Protein AF-A0A2V6Z575-F1 (afdb_monomer_lite)

Radius of gyration: 23.05 Å; chains: 1; bounding box: 59×43×57 Å

Foldseek 3Di:
DVVVVVVVVVVVVVVVVVVVCVVVVDDDCLVVVCVVPVPDPSNLQVVLCVQQVHDRVAQQLHPVLVVLQCVLVVQLVVVPCVVPVPVSVVSSVVSNCVSCLVSQCPGRSCVVVNDDPVVVVVVVVVVVVVVVVVVVVVVVVVVVVVVVVPPPPVVVVD

Structure (mmCIF, N/CA/C/O backbone):
data_AF-A0A2V6Z575-F1
#
_entry.id   AF-A0A2V6Z575-F1
#
loop_
_atom_site.group_PDB
_atom_site.id
_atom_site.type_symbol
_atom_site.label_atom_id
_atom_site.label_alt_id
_atom_site.label_comp_id
_atom_site.label_asym_id
_atom_site.label_entity_id
_atom_site.label_seq_id
_atom_site.pdbx_PDB_ins_code
_atom_site.Cartn_x
_atom_site.Cartn_y
_atom_site.Cartn_z
_atom_site.occupancy
_atom_site.B_iso_or_equiv
_atom_site.auth_seq_id
_atom_site.auth_comp_id
_atom_site.auth_asym_id
_atom_site.auth_atom_id
_atom_site.pdbx_PDB_model_num
ATOM 1 N N . MET A 1 1 ? -4.141 -19.383 -12.217 1.00 59.03 1 MET A N 1
ATOM 2 C CA . MET A 1 1 ? -4.217 -20.613 -11.397 1.00 59.03 1 MET A CA 1
ATOM 3 C C . MET A 1 1 ? -3.615 -20.409 -10.010 1.00 59.03 1 MET A C 1
ATOM 5 O O . MET A 1 1 ? -4.386 -20.387 -9.064 1.00 59.03 1 MET A O 1
ATOM 9 N N . VAL A 1 2 ? -2.310 -20.141 -9.863 1.00 75.19 2 VAL A N 1
ATOM 10 C CA . VAL A 1 2 ? -1.672 -19.942 -8.536 1.00 75.19 2 VAL A CA 1
ATOM 11 C C . VAL A 1 2 ? -2.324 -18.827 -7.704 1.00 75.19 2 VAL A C 1
ATOM 13 O O . VAL A 1 2 ? -2.642 -19.046 -6.543 1.00 75.19 2 VAL A O 1
ATOM 16 N N . LEU A 1 3 ? -2.612 -17.664 -8.303 1.00 70.38 3 LEU A N 1
ATOM 17 C CA . LEU A 1 3 ? -3.278 -16.553 -7.604 1.00 70.38 3 LEU A CA 1
ATOM 18 C C . LEU A 1 3 ? -4.638 -16.958 -7.008 1.00 70.38 3 LEU A C 1
ATOM 20 O O . LEU A 1 3 ? -4.938 -16.628 -5.868 1.00 70.38 3 LEU A O 1
ATOM 24 N N . ILE A 1 4 ? -5.437 -17.711 -7.768 1.00 77.25 4 ILE A N 1
ATOM 25 C CA . ILE A 1 4 ? -6.758 -18.181 -7.332 1.00 77.25 4 ILE A CA 1
ATOM 26 C C . ILE A 1 4 ? -6.607 -19.143 -6.150 1.00 77.25 4 ILE A C 1
ATOM 28 O O . ILE A 1 4 ? -7.343 -19.026 -5.177 1.00 77.25 4 ILE A O 1
ATOM 32 N N . LEU A 1 5 ? -5.623 -20.046 -6.204 1.00 79.00 5 LEU A N 1
ATOM 33 C CA . LEU A 1 5 ? -5.333 -20.983 -5.118 1.00 79.00 5 LEU A CA 1
ATOM 34 C C . LEU A 1 5 ? -4.895 -20.271 -3.835 1.00 79.00 5 LEU A C 1
ATOM 36 O O . LEU A 1 5 ? -5.385 -20.612 -2.764 1.00 79.00 5 LEU A O 1
ATOM 40 N N . VAL A 1 6 ? -4.027 -19.261 -3.932 1.00 76.25 6 VAL A N 1
ATOM 41 C CA . VAL A 1 6 ? -3.585 -18.472 -2.767 1.00 76.25 6 VAL A CA 1
ATOM 42 C C . VAL A 1 6 ? -4.763 -17.731 -2.130 1.00 76.25 6 VAL A C 1
ATOM 44 O O . VAL A 1 6 ? -4.922 -17.757 -0.910 1.00 76.25 6 VAL A O 1
ATOM 47 N N . ILE A 1 7 ? -5.629 -17.120 -2.946 1.00 75.94 7 ILE A N 1
ATOM 48 C CA . ILE A 1 7 ? -6.842 -16.444 -2.463 1.00 75.94 7 ILE A CA 1
ATOM 49 C C . ILE A 1 7 ? -7.779 -17.449 -1.785 1.00 75.94 7 ILE A C 1
ATOM 51 O O . ILE A 1 7 ? -8.241 -17.201 -0.672 1.00 75.94 7 ILE A O 1
ATOM 55 N N . ALA A 1 8 ? -8.030 -18.592 -2.427 1.00 79.62 8 ALA A N 1
ATOM 56 C CA . ALA A 1 8 ? -8.891 -19.637 -1.889 1.00 79.62 8 ALA A CA 1
ATOM 57 C C . ALA A 1 8 ? -8.357 -20.174 -0.554 1.00 79.62 8 ALA A C 1
ATOM 59 O O . ALA A 1 8 ? -9.111 -20.250 0.413 1.00 79.62 8 ALA A O 1
ATOM 60 N N . ALA A 1 9 ? -7.055 -20.456 -0.460 1.00 81.56 9 ALA A N 1
ATOM 61 C CA . ALA A 1 9 ? -6.415 -20.896 0.776 1.00 81.56 9 ALA A CA 1
ATOM 62 C C . ALA A 1 9 ? -6.573 -19.858 1.901 1.00 81.56 9 ALA A C 1
ATOM 64 O O . ALA A 1 9 ? -6.963 -20.209 3.015 1.00 81.56 9 ALA A O 1
ATOM 65 N N . GLY A 1 10 ? -6.362 -18.572 1.598 1.00 78.81 10 GLY A N 1
ATOM 66 C CA . GLY A 1 10 ? -6.577 -17.485 2.556 1.00 78.81 10 GLY A CA 1
ATOM 67 C C . GLY A 1 10 ? -8.034 -17.376 3.025 1.00 78.81 10 GLY A C 1
ATOM 68 O O . GLY A 1 10 ? -8.297 -17.224 4.220 1.00 78.81 10 GLY A O 1
ATOM 69 N N . MET A 1 11 ? -8.999 -17.508 2.109 1.00 82.62 11 MET A N 1
ATOM 70 C CA . MET A 1 11 ? -10.430 -17.484 2.438 1.00 82.62 11 MET A C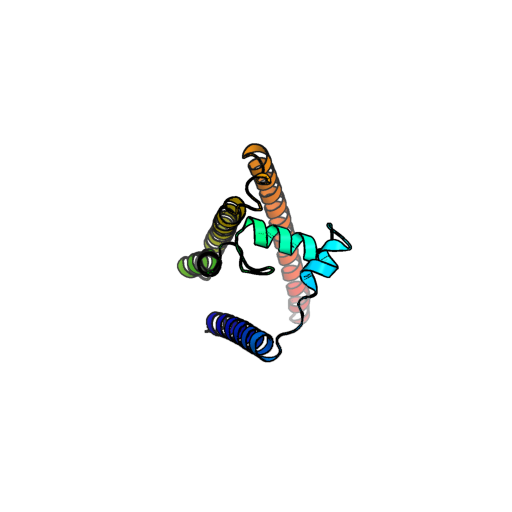A 1
ATOM 71 C C . MET A 1 11 ? -10.855 -18.679 3.295 1.00 82.62 11 MET A C 1
ATOM 73 O O . MET A 1 11 ? -11.642 -18.509 4.230 1.00 82.62 11 MET A O 1
ATOM 77 N N . VAL A 1 12 ? -10.325 -19.869 3.004 1.00 84.94 12 VAL A N 1
ATOM 78 C CA . VAL A 1 12 ? -10.576 -21.088 3.783 1.00 84.94 12 VAL A CA 1
ATOM 79 C C . VAL A 1 12 ? -10.011 -20.934 5.192 1.00 84.94 12 VAL A C 1
ATOM 81 O O . VAL A 1 12 ? -10.758 -21.110 6.152 1.00 84.94 12 VAL A O 1
ATOM 84 N N . GLY A 1 13 ? -8.756 -20.496 5.338 1.00 81.19 13 GLY A N 1
ATOM 85 C CA . GLY A 1 13 ? -8.151 -20.254 6.653 1.00 81.19 13 GLY A CA 1
ATOM 86 C C . GLY A 1 13 ? -8.956 -19.261 7.500 1.00 81.19 13 GLY A C 1
ATOM 87 O O . GLY A 1 13 ? -9.285 -19.542 8.651 1.00 81.19 13 GLY A O 1
ATOM 88 N N . ALA A 1 14 ? -9.381 -18.140 6.907 1.00 80.88 14 ALA A N 1
ATOM 89 C CA . ALA A 1 14 ? -10.215 -17.144 7.588 1.00 80.88 14 ALA A CA 1
ATOM 90 C C . ALA A 1 14 ? -11.628 -17.651 7.945 1.00 80.88 14 ALA A C 1
ATOM 92 O O . ALA A 1 14 ? -12.287 -17.101 8.833 1.00 80.88 14 ALA A O 1
ATOM 93 N N . SER A 1 15 ? -12.134 -18.654 7.229 1.00 82.81 15 SER A N 1
ATOM 94 C CA . SER A 1 15 ? -13.433 -19.276 7.510 1.00 82.81 15 SER A CA 1
ATOM 95 C C . SER A 1 15 ? -13.314 -20.303 8.631 1.00 82.81 15 SER A C 1
ATOM 97 O O . SER A 1 15 ? -14.115 -20.266 9.560 1.00 82.81 15 SER A O 1
ATOM 99 N N . ILE A 1 16 ? -12.265 -21.132 8.607 1.00 84.25 16 ILE A N 1
ATOM 100 C CA . ILE A 1 16 ? -11.941 -22.076 9.685 1.00 84.25 16 ILE A CA 1
ATOM 101 C C . ILE A 1 16 ? -11.747 -21.326 11.001 1.00 84.25 16 ILE A C 1
ATOM 103 O O . ILE A 1 16 ? -12.358 -21.692 11.999 1.00 84.25 16 ILE A O 1
ATOM 107 N N . ALA A 1 17 ? -10.971 -20.236 10.994 1.00 81.69 17 ALA A N 1
ATOM 108 C CA . ALA A 1 17 ? -10.783 -19.410 12.181 1.00 81.69 17 ALA A CA 1
ATOM 109 C C . ALA A 1 17 ? -12.128 -18.911 12.729 1.00 81.69 17 ALA A C 1
ATOM 111 O O . ALA A 1 17 ? -12.422 -19.109 13.902 1.00 81.69 17 ALA A O 1
ATOM 112 N N . ARG A 1 18 ? -12.994 -18.340 11.879 1.00 81.75 18 ARG A N 1
ATOM 113 C CA . ARG A 1 18 ? -14.318 -17.852 12.303 1.00 81.75 18 ARG A CA 1
ATOM 114 C C . ARG A 1 18 ? -15.199 -18.940 12.906 1.00 81.75 18 ARG A C 1
ATOM 116 O O . ARG A 1 18 ? -15.832 -18.688 13.925 1.00 81.75 18 ARG A O 1
ATOM 123 N N . VAL A 1 19 ? -15.226 -20.126 12.303 1.00 85.62 19 VAL A N 1
ATOM 124 C CA . VAL A 1 19 ? -15.975 -21.269 12.842 1.00 85.62 19 VAL A CA 1
ATOM 125 C C . VAL A 1 19 ? -15.384 -21.707 14.183 1.00 85.62 19 VAL A C 1
ATOM 127 O O . VAL A 1 19 ? -16.127 -21.891 15.140 1.00 85.62 19 VAL A O 1
ATOM 130 N N . GLY A 1 20 ? -14.055 -21.786 14.288 1.00 80.75 20 GLY A N 1
ATOM 131 C CA . GLY A 1 20 ? -13.365 -22.097 15.539 1.00 80.75 20 GLY A CA 1
ATOM 132 C C . GLY A 1 20 ? -13.705 -21.111 16.659 1.00 80.75 20 GLY A C 1
ATOM 133 O O . GLY A 1 20 ? -14.089 -21.537 17.742 1.00 80.75 20 GLY A O 1
ATOM 134 N N . PHE A 1 21 ? -13.657 -19.804 16.387 1.00 82.75 21 PHE A N 1
ATOM 135 C CA . PHE A 1 21 ? -14.045 -18.759 17.343 1.00 82.75 21 PHE A CA 1
ATOM 136 C C . PHE A 1 21 ? -15.531 -18.821 17.723 1.00 82.75 21 PHE A C 1
ATOM 138 O O . PHE A 1 21 ? -15.870 -18.586 18.880 1.00 82.75 21 PHE A O 1
ATOM 145 N N . ALA A 1 22 ? -16.412 -19.160 16.778 1.00 82.88 22 ALA A N 1
ATOM 146 C CA . ALA A 1 22 ? -17.842 -19.305 17.044 1.00 82.88 22 ALA A CA 1
ATOM 147 C C . ALA A 1 22 ? -18.153 -20.506 17.952 1.00 82.88 22 ALA A C 1
ATOM 149 O O . ALA A 1 22 ? -19.055 -20.416 18.780 1.00 82.88 22 ALA A O 1
ATOM 150 N N . ILE A 1 23 ? -17.408 -21.608 17.807 1.00 84.38 23 ILE A N 1
ATOM 151 C CA . ILE A 1 23 ? -17.573 -22.820 18.622 1.00 84.38 23 ILE A CA 1
ATOM 152 C C . ILE A 1 23 ? -16.940 -22.643 20.004 1.00 84.38 23 ILE A C 1
ATOM 154 O O . ILE A 1 23 ? -17.574 -22.936 21.010 1.00 84.38 23 ILE A O 1
ATOM 158 N N . LEU A 1 24 ? -15.689 -22.179 20.057 1.00 83.19 24 LEU A N 1
ATOM 159 C CA . LEU A 1 24 ? -14.923 -22.083 21.303 1.00 83.19 24 LEU A CA 1
ATOM 160 C C . LEU A 1 24 ? -15.373 -20.926 22.199 1.00 83.19 24 LEU A C 1
ATOM 162 O O . LEU A 1 24 ? -15.046 -20.945 23.380 1.00 83.19 24 LEU A O 1
ATOM 166 N N . GLN A 1 25 ? -16.070 -19.926 21.641 1.00 77.50 25 GLN A N 1
ATOM 167 C CA . GLN A 1 25 ? -16.510 -18.707 22.332 1.00 77.50 25 GLN A CA 1
ATOM 168 C C . GLN A 1 25 ? -15.471 -18.173 23.338 1.00 77.50 25 GLN A C 1
ATOM 170 O O . GLN A 1 25 ? -15.781 -18.007 24.520 1.00 77.50 25 GLN A O 1
ATOM 175 N N . PRO A 1 26 ? -14.215 -17.939 22.914 1.00 73.00 26 PRO A N 1
ATOM 176 C CA . PRO A 1 26 ? -13.182 -17.505 23.840 1.00 73.00 26 PRO A CA 1
ATOM 177 C C . PRO A 1 26 ? -13.584 -16.180 24.489 1.00 73.00 26 PRO A C 1
ATOM 179 O O . PRO A 1 26 ? -14.074 -15.266 23.819 1.00 73.00 26 PRO A O 1
ATOM 182 N N . VAL A 1 27 ? -13.369 -16.079 25.802 1.00 74.06 27 VAL A N 1
ATOM 183 C CA . VAL A 1 27 ? -13.657 -14.860 26.562 1.00 74.06 27 VAL A CA 1
ATOM 184 C C . VAL A 1 27 ? -12.810 -13.721 25.994 1.00 74.06 27 VAL A C 1
ATOM 186 O O . VAL A 1 27 ? -11.584 -13.811 25.919 1.00 74.06 27 VAL A O 1
ATOM 189 N N . SER A 1 28 ? -13.468 -12.650 25.553 1.00 70.44 28 SER A N 1
ATOM 190 C CA . SER A 1 28 ? -12.792 -11.493 24.972 1.00 70.44 28 SER A CA 1
ATOM 191 C C . SER A 1 28 ? -12.159 -10.639 26.070 1.00 70.44 28 SER A C 1
ATOM 193 O O . SER A 1 28 ? -12.844 -9.847 26.708 1.00 70.44 28 SER A O 1
ATOM 195 N N . VAL A 1 29 ? -10.838 -10.725 26.214 1.00 76.31 29 VAL A N 1
ATOM 196 C CA . VAL A 1 29 ? -10.043 -9.849 27.099 1.00 76.31 29 VAL A CA 1
ATOM 197 C C . VAL A 1 29 ? -9.658 -8.513 26.448 1.00 76.31 29 VAL A C 1
ATOM 199 O O . VAL A 1 29 ? -8.943 -7.718 27.042 1.00 76.31 29 VAL A O 1
ATOM 202 N N . ILE A 1 30 ? -10.122 -8.239 25.222 1.00 70.62 30 ILE A N 1
ATOM 203 C CA . ILE A 1 30 ? -9.705 -7.075 24.416 1.00 70.62 30 ILE A CA 1
ATOM 204 C C . ILE A 1 30 ? -9.938 -5.748 25.148 1.00 70.62 30 ILE A C 1
ATOM 206 O O . ILE A 1 30 ? -9.059 -4.896 25.152 1.00 70.62 30 ILE A O 1
ATOM 210 N N . GLN A 1 31 ? -11.097 -5.580 25.784 1.00 72.88 31 GLN A N 1
ATOM 211 C CA . GLN A 1 31 ? -11.465 -4.339 26.479 1.00 72.88 31 GLN A CA 1
ATOM 212 C C . GLN A 1 31 ? -10.694 -4.172 27.789 1.00 72.88 31 GLN A C 1
ATOM 214 O O . GLN A 1 31 ? -10.266 -3.073 28.127 1.00 72.88 31 GLN A O 1
ATOM 219 N N . GLU A 1 32 ? -10.498 -5.276 28.506 1.00 76.44 32 GLU A N 1
ATOM 220 C CA . GLU A 1 32 ? -9.788 -5.304 29.781 1.00 76.44 32 GLU A CA 1
ATOM 221 C C . GLU A 1 32 ? -8.288 -5.047 29.584 1.00 76.44 32 GLU A C 1
ATOM 223 O O . GLU A 1 32 ? -7.679 -4.293 30.338 1.00 76.44 32 GLU A O 1
ATOM 228 N N . GLU A 1 33 ? -7.704 -5.593 28.516 1.00 73.81 33 GLU A N 1
ATOM 229 C CA . GLU A 1 33 ? -6.305 -5.363 28.157 1.00 73.81 33 GLU A CA 1
ATOM 230 C C . GLU A 1 33 ? -6.090 -3.976 27.535 1.00 73.81 33 GLU A C 1
ATOM 232 O O . GLU A 1 33 ? -5.110 -3.303 27.851 1.00 73.81 33 GLU A O 1
ATOM 237 N N . ALA A 1 34 ? -7.036 -3.494 26.721 1.00 73.31 34 ALA A N 1
ATOM 238 C CA . ALA A 1 34 ? -7.002 -2.133 26.186 1.00 73.31 34 ALA A CA 1
ATOM 239 C C . ALA A 1 34 ? -7.100 -1.058 27.282 1.00 73.31 34 ALA A C 1
ATOM 241 O O . ALA A 1 34 ? -6.539 0.026 27.128 1.00 73.31 34 ALA A O 1
ATOM 242 N N . ALA A 1 35 ? -7.786 -1.349 28.392 1.00 79.88 35 ALA A N 1
ATOM 243 C CA . ALA A 1 35 ? -7.893 -0.438 29.529 1.00 79.88 35 ALA A CA 1
ATOM 244 C C . ALA A 1 35 ? -6.582 -0.309 30.325 1.00 79.88 35 ALA A C 1
ATOM 246 O O . ALA A 1 35 ? -6.340 0.740 30.923 1.00 79.88 35 ALA A O 1
ATOM 247 N N . LYS A 1 36 ? -5.732 -1.347 30.333 1.00 85.75 36 LYS A N 1
ATOM 248 C CA . LYS A 1 36 ? -4.434 -1.329 31.033 1.00 85.75 36 LYS A CA 1
ATOM 249 C C . LYS A 1 36 ? -3.415 -0.423 30.347 1.00 85.75 36 LYS A C 1
ATOM 251 O O . LYS A 1 36 ? -2.647 0.246 31.029 1.00 85.75 36 LYS A O 1
ATOM 256 N N . ASP A 1 37 ? -3.414 -0.404 29.015 1.00 84.38 37 ASP A N 1
ATOM 257 C CA . ASP A 1 37 ? -2.530 0.443 28.216 1.00 84.38 37 ASP A CA 1
ATOM 258 C C . ASP A 1 37 ? -3.265 0.986 26.975 1.00 84.38 37 ASP A C 1
ATOM 260 O O . ASP A 1 37 ? -3.406 0.274 25.970 1.00 84.38 37 ASP A O 1
ATOM 264 N N . PRO A 1 38 ? -3.684 2.268 27.003 1.00 81.69 38 PRO A N 1
ATOM 265 C CA . PRO A 1 38 ? -4.350 2.933 25.883 1.00 81.69 38 PRO A CA 1
ATOM 266 C C . PRO A 1 38 ? -3.494 3.064 24.616 1.00 81.69 38 PRO A C 1
ATOM 268 O O . PRO A 1 38 ? -4.028 3.344 23.544 1.00 81.69 38 PRO A O 1
ATOM 271 N N . THR A 1 39 ? -2.172 2.896 24.722 1.00 85.50 39 THR A N 1
ATOM 272 C CA . THR A 1 39 ? -1.245 2.945 23.582 1.00 85.50 39 THR A CA 1
ATOM 273 C C . THR A 1 39 ? -0.927 1.564 23.013 1.00 85.50 39 THR A C 1
ATOM 275 O O . THR A 1 39 ? -0.267 1.460 21.975 1.00 85.50 39 THR A O 1
ATOM 278 N N . SER A 1 40 ? -1.441 0.501 23.639 1.00 85.75 40 SER A N 1
ATOM 279 C CA . SER A 1 40 ? -1.249 -0.868 23.173 1.00 85.75 40 SER A CA 1
ATOM 280 C C . SER A 1 40 ? -1.844 -1.082 21.770 1.00 85.75 40 SER A C 1
ATOM 282 O O . SER A 1 40 ? -2.883 -0.504 21.425 1.00 85.75 40 SER A O 1
ATOM 284 N N . PRO A 1 41 ? -1.259 -1.973 20.943 1.00 84.25 41 PRO A N 1
ATOM 285 C CA . PRO A 1 41 ? -1.812 -2.304 19.626 1.00 84.25 41 PRO A CA 1
ATOM 286 C C . PRO A 1 41 ? -3.263 -2.806 19.673 1.00 84.25 41 PRO A C 1
ATOM 288 O O . PRO A 1 41 ? -4.011 -2.625 18.709 1.00 84.25 41 PRO A O 1
ATOM 291 N N . ILE A 1 42 ? -3.665 -3.418 20.792 1.00 83.88 42 ILE A N 1
ATOM 292 C CA . ILE A 1 42 ? -5.028 -3.898 21.040 1.00 83.88 42 ILE A CA 1
ATOM 293 C C . ILE A 1 42 ? -5.977 -2.706 21.213 1.00 83.88 42 ILE A C 1
ATOM 295 O O . ILE A 1 42 ? -6.973 -2.625 20.493 1.00 83.88 42 ILE A O 1
ATOM 299 N N . ALA A 1 43 ? -5.633 -1.750 22.085 1.00 84.50 43 ALA A N 1
ATOM 300 C CA . ALA A 1 43 ? -6.416 -0.533 22.303 1.00 84.50 43 ALA A CA 1
ATOM 301 C C . ALA A 1 43 ? -6.553 0.306 21.025 1.00 84.50 43 ALA A C 1
ATOM 303 O O . ALA A 1 43 ? -7.649 0.742 20.671 1.00 84.50 43 ALA A O 1
ATOM 304 N N . VAL A 1 44 ? -5.457 0.474 20.279 1.00 86.25 44 VAL A N 1
ATOM 305 C CA . VAL A 1 44 ? -5.457 1.223 19.014 1.00 86.25 44 VAL A CA 1
ATOM 306 C C . VAL A 1 44 ? -6.350 0.548 17.969 1.00 86.25 44 VAL A C 1
ATOM 308 O O . VAL A 1 44 ? -7.130 1.219 17.292 1.00 86.25 44 VAL A O 1
ATOM 311 N N . SER A 1 45 ? -6.274 -0.780 17.845 1.00 83.25 45 SER A N 1
ATOM 312 C CA . SER A 1 45 ? -7.100 -1.536 16.895 1.00 83.25 45 SER A CA 1
ATOM 313 C C . SER A 1 45 ? -8.589 -1.472 17.240 1.00 83.25 45 SER A C 1
ATOM 315 O O . SER A 1 45 ? -9.413 -1.362 16.331 1.00 83.25 45 SER A O 1
ATOM 317 N N . ASP A 1 46 ? -8.937 -1.513 18.529 1.00 85.25 46 ASP A N 1
ATOM 318 C CA . ASP A 1 46 ? -10.317 -1.374 19.004 1.00 85.25 46 ASP A CA 1
ATOM 319 C C . ASP A 1 46 ? -10.868 0.041 18.761 1.00 85.25 46 ASP A C 1
ATOM 321 O O . ASP A 1 46 ? -11.961 0.206 18.216 1.00 85.25 46 ASP A O 1
ATOM 325 N N . GLU A 1 47 ? -10.075 1.080 19.040 1.00 85.31 47 GLU A N 1
ATOM 326 C CA . GLU A 1 47 ? -10.456 2.471 18.777 1.00 85.31 47 GLU A CA 1
ATOM 327 C C . GLU A 1 47 ? -10.674 2.729 17.274 1.00 85.31 47 GLU A C 1
ATOM 329 O O . GLU A 1 47 ? -11.660 3.361 16.880 1.00 85.31 47 GLU A O 1
ATOM 334 N N . ILE A 1 48 ? -9.800 2.199 16.408 1.00 86.12 48 ILE A N 1
ATOM 335 C CA . ILE A 1 48 ? -9.969 2.259 14.946 1.00 86.12 48 ILE A CA 1
ATOM 336 C C . ILE A 1 48 ? -11.254 1.540 14.527 1.00 86.12 48 ILE A C 1
ATOM 338 O O . ILE A 1 48 ? -12.016 2.061 13.707 1.00 86.12 48 ILE A O 1
ATOM 342 N N . ALA A 1 49 ? -11.511 0.356 15.082 1.00 84.81 49 ALA A N 1
ATOM 343 C CA . ALA A 1 49 ? -12.684 -0.443 14.764 1.00 84.81 49 ALA A CA 1
ATOM 344 C C . ALA A 1 49 ? -13.982 0.277 15.143 1.00 84.81 49 ALA A C 1
ATOM 346 O O . ALA A 1 49 ? -14.882 0.384 14.305 1.00 84.81 49 ALA A O 1
ATOM 347 N N . ARG A 1 50 ? -14.031 0.871 16.342 1.00 85.25 50 ARG A N 1
ATOM 348 C CA . ARG A 1 50 ? -15.127 1.731 16.804 1.00 85.25 50 ARG A CA 1
ATOM 349 C C . ARG A 1 50 ? -15.352 2.919 15.877 1.00 85.25 50 ARG A C 1
ATOM 351 O O . ARG A 1 50 ? -16.476 3.115 15.411 1.00 85.25 50 ARG A O 1
ATOM 358 N N . LYS A 1 51 ? -14.299 3.680 15.552 1.00 86.75 51 LYS A N 1
ATOM 359 C CA . LYS A 1 51 ? -14.394 4.832 14.634 1.00 86.75 51 LYS A CA 1
ATOM 360 C C . LYS A 1 51 ? -14.903 4.422 13.253 1.00 86.75 51 LYS A C 1
ATOM 362 O O . LYS A 1 51 ? -15.731 5.114 12.669 1.00 86.75 51 LYS A O 1
ATOM 367 N N . ASN A 1 52 ? -14.465 3.269 12.756 1.00 83.88 52 ASN A N 1
ATOM 368 C CA . ASN A 1 52 ? -14.857 2.744 11.450 1.00 83.88 52 ASN A CA 1
ATOM 369 C C . ASN A 1 52 ? -16.175 1.946 11.460 1.00 83.88 52 ASN A C 1
ATOM 371 O O . ASN A 1 52 ? -16.574 1.457 10.404 1.00 83.88 52 ASN A O 1
ATOM 375 N N . ARG A 1 53 ? -16.853 1.803 12.613 1.00 83.00 53 ARG A N 1
ATOM 376 C CA . ARG A 1 53 ? -18.037 0.935 12.804 1.00 83.00 53 ARG A CA 1
ATOM 377 C C . ARG A 1 53 ? -17.814 -0.485 12.266 1.00 83.00 53 ARG A C 1
ATOM 379 O O . ARG A 1 53 ? -18.645 -1.046 11.556 1.00 83.00 53 ARG A O 1
ATOM 386 N N . SER A 1 54 ? -16.649 -1.039 12.574 1.00 80.94 54 SER A N 1
ATOM 387 C CA . SER A 1 54 ? -16.176 -2.339 12.099 1.00 80.94 54 SER A CA 1
ATOM 388 C C . SER A 1 54 ? -15.701 -3.198 13.270 1.00 80.94 54 SER A C 1
ATOM 390 O O . SER A 1 54 ? -15.629 -2.725 14.399 1.00 80.94 54 SER A O 1
ATOM 392 N N . THR A 1 55 ? -15.393 -4.468 13.015 1.00 77.38 55 THR A N 1
ATOM 393 C CA . THR A 1 55 ? -14.796 -5.355 14.021 1.00 77.38 55 THR A CA 1
ATOM 394 C C . THR A 1 55 ? -13.293 -5.090 14.152 1.00 77.38 55 THR A C 1
ATOM 396 O O . THR A 1 55 ? -12.647 -4.874 13.120 1.00 77.38 55 THR A O 1
ATOM 399 N N . PRO A 1 56 ? -12.704 -5.175 15.361 1.00 70.06 56 PRO A N 1
ATOM 400 C CA . PRO A 1 56 ? -11.252 -5.151 15.540 1.00 70.06 56 PRO A CA 1
ATOM 401 C C . PRO A 1 56 ? -10.556 -6.157 14.616 1.00 70.06 56 PRO A C 1
ATOM 403 O O . PRO A 1 56 ? -11.005 -7.294 14.471 1.00 70.06 56 PRO A O 1
ATOM 406 N N . GLY A 1 57 ? -9.511 -5.711 13.911 1.00 68.69 57 GLY A N 1
ATOM 407 C CA . GLY A 1 57 ? -8.811 -6.517 12.898 1.00 68.69 57 GLY A CA 1
ATOM 408 C C . GLY A 1 57 ? -9.596 -6.773 11.599 1.00 68.69 57 GLY A C 1
ATOM 409 O O . GLY A 1 57 ? -9.169 -7.563 10.757 1.00 68.69 57 GLY A O 1
ATOM 410 N N . GLY A 1 58 ? -10.751 -6.127 11.413 1.00 69.19 58 GLY A N 1
ATOM 411 C CA . GLY A 1 58 ? -11.539 -6.205 10.187 1.00 69.19 58 GLY A CA 1
ATOM 412 C C . GLY A 1 58 ? -10.833 -5.571 8.978 1.00 69.19 58 GLY A C 1
ATOM 413 O O . GLY A 1 58 ? -9.972 -4.705 9.132 1.00 69.19 58 GLY A O 1
ATOM 414 N N . PRO A 1 59 ? -11.191 -5.976 7.745 1.00 69.00 59 PRO A N 1
ATOM 415 C CA . PRO A 1 59 ? -10.613 -5.397 6.536 1.00 69.00 59 PRO A CA 1
ATOM 416 C C . PRO A 1 59 ? -10.953 -3.905 6.425 1.00 69.00 59 PRO A C 1
ATOM 418 O O . PRO A 1 59 ? -12.117 -3.507 6.536 1.00 69.00 59 PRO A O 1
ATOM 421 N N . VAL A 1 60 ? -9.942 -3.085 6.137 1.00 70.38 60 VAL A N 1
ATOM 422 C CA . VAL A 1 60 ? -10.117 -1.651 5.879 1.00 70.38 60 VAL A CA 1
ATOM 423 C C . VAL A 1 60 ? -11.030 -1.463 4.659 1.00 70.38 60 VAL A C 1
ATOM 425 O O . VAL A 1 60 ? -10.783 -2.034 3.599 1.00 70.38 60 VAL A O 1
ATOM 428 N N . GLY A 1 61 ? -12.118 -0.701 4.814 1.00 70.19 61 GLY A N 1
ATOM 429 C CA . GLY A 1 61 ? -13.131 -0.521 3.762 1.00 70.19 61 GLY A CA 1
ATOM 430 C C . GLY A 1 61 ? -14.120 -1.690 3.603 1.00 70.19 61 GLY A C 1
ATOM 431 O O . GLY A 1 61 ? -14.868 -1.736 2.623 1.00 70.19 61 GLY A O 1
ATOM 432 N N . GLY A 1 62 ? -14.147 -2.645 4.540 1.00 76.19 62 GLY A N 1
ATOM 433 C CA . GLY A 1 62 ? -15.108 -3.750 4.552 1.00 76.19 62 GLY A CA 1
ATOM 434 C C . GLY A 1 62 ? -14.918 -4.753 3.406 1.00 76.19 62 GLY A C 1
ATOM 435 O O . GLY A 1 62 ? -13.825 -4.926 2.863 1.00 76.19 62 GLY A O 1
ATOM 436 N N . ASN A 1 63 ? -15.998 -5.440 3.020 1.00 74.62 63 ASN A N 1
ATOM 437 C CA . ASN A 1 63 ? -15.961 -6.411 1.917 1.00 74.62 63 ASN A CA 1
ATOM 438 C C . ASN A 1 63 ? -15.656 -5.755 0.561 1.00 74.62 63 ASN A C 1
ATOM 440 O O . ASN A 1 63 ? -15.008 -6.374 -0.278 1.00 74.62 63 ASN A O 1
ATOM 444 N N . PHE A 1 64 ? -16.065 -4.499 0.359 1.00 74.44 64 PHE A N 1
ATOM 445 C CA . PHE A 1 64 ? -15.746 -3.753 -0.858 1.00 74.44 64 PHE A CA 1
ATOM 446 C C . PHE A 1 64 ? -14.253 -3.399 -0.936 1.00 74.44 64 PHE A C 1
ATOM 448 O O . PHE A 1 64 ? -13.638 -3.581 -1.985 1.00 74.44 64 PHE A O 1
ATOM 455 N N . GLY A 1 65 ? -13.636 -3.013 0.187 1.00 76.44 65 GLY A N 1
ATOM 456 C CA . GLY A 1 65 ? -12.185 -2.812 0.281 1.00 76.44 65 GLY A CA 1
ATOM 457 C C . GLY A 1 65 ? -11.378 -4.064 -0.087 1.00 76.44 65 GLY A C 1
ATOM 458 O O . GLY A 1 65 ? -10.376 -3.968 -0.792 1.00 76.44 65 GLY A O 1
ATOM 459 N N . ARG A 1 66 ? -11.858 -5.262 0.286 1.00 76.44 66 ARG A N 1
ATOM 460 C CA . ARG A 1 66 ? -11.231 -6.533 -0.133 1.00 76.44 66 ARG A CA 1
ATOM 461 C C . ARG A 1 66 ? -11.255 -6.741 -1.645 1.00 76.44 66 ARG A C 1
ATOM 463 O O . ARG A 1 66 ? -10.282 -7.242 -2.193 1.00 76.44 66 ARG A O 1
ATOM 470 N N . LEU A 1 67 ? -12.349 -6.380 -2.314 1.00 80.31 67 LEU A N 1
ATOM 471 C CA . LEU A 1 67 ? -12.446 -6.486 -3.773 1.00 80.31 67 LEU A CA 1
ATOM 472 C C . LEU A 1 67 ? -11.530 -5.465 -4.454 1.00 80.31 67 LEU A C 1
ATOM 474 O O . LEU A 1 67 ? -10.796 -5.810 -5.379 1.00 80.31 67 LEU A O 1
ATOM 478 N N . LEU A 1 68 ? -11.517 -4.230 -3.949 1.00 83.69 68 LEU A N 1
ATOM 479 C CA . LEU A 1 68 ? -10.645 -3.167 -4.446 1.00 83.69 68 LEU A CA 1
ATOM 480 C C . LEU A 1 68 ? -9.157 -3.502 -4.312 1.00 83.69 68 LEU A C 1
ATOM 482 O O . LEU A 1 68 ? -8.379 -3.109 -5.179 1.00 83.69 68 LEU A O 1
ATOM 486 N N . ALA A 1 69 ? -8.757 -4.282 -3.304 1.00 80.31 69 ALA A N 1
ATOM 487 C CA . ALA A 1 69 ? -7.373 -4.735 -3.149 1.00 80.31 69 ALA A CA 1
ATOM 488 C C . ALA A 1 69 ? -6.842 -5.507 -4.375 1.00 80.31 69 ALA A C 1
ATOM 490 O O . ALA A 1 69 ? -5.635 -5.522 -4.613 1.00 80.31 69 ALA A O 1
ATOM 491 N N . PHE A 1 70 ? -7.725 -6.102 -5.187 1.00 85.38 70 PHE A N 1
ATOM 492 C CA . PHE A 1 70 ? -7.345 -6.792 -6.422 1.00 85.38 70 PHE A CA 1
ATOM 493 C C . PHE A 1 70 ? -7.269 -5.879 -7.648 1.00 85.38 70 PHE A C 1
ATOM 495 O O . PHE A 1 70 ? -6.667 -6.272 -8.647 1.00 85.38 70 PHE A O 1
ATOM 502 N N . ALA A 1 71 ? -7.831 -4.669 -7.600 1.00 88.31 71 ALA A N 1
ATOM 503 C CA . ALA A 1 71 ? -7.881 -3.775 -8.756 1.00 88.31 71 ALA A CA 1
AT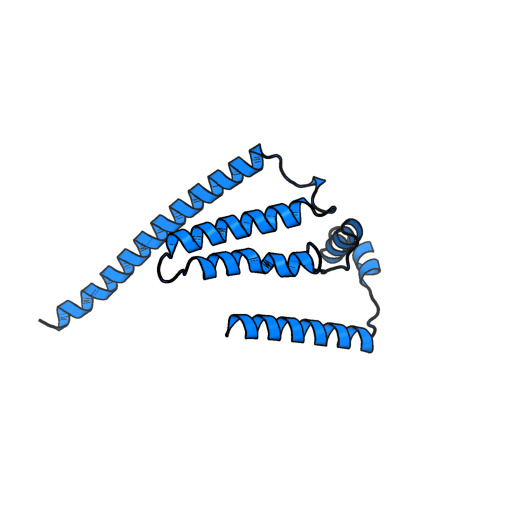OM 504 C C . ALA A 1 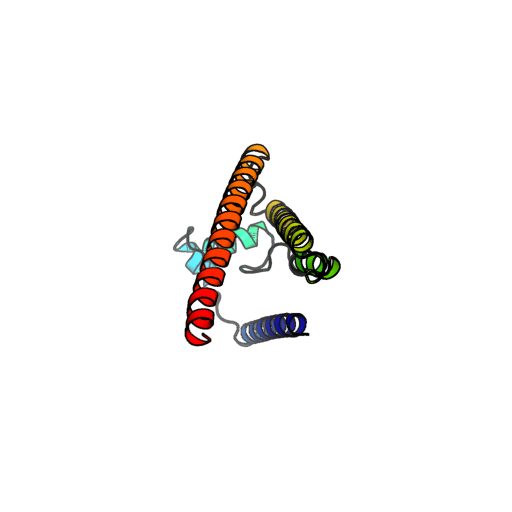71 ? -6.492 -3.485 -9.371 1.00 88.31 71 ALA A C 1
ATOM 506 O O . ALA A 1 71 ? -6.362 -3.620 -10.589 1.00 88.31 71 ALA A O 1
ATOM 507 N N . PRO A 1 72 ? -5.424 -3.197 -8.595 1.00 87.12 72 PRO A N 1
ATOM 508 C CA . PRO A 1 72 ? -4.088 -2.980 -9.159 1.00 87.12 72 PRO A CA 1
ATOM 509 C C . PRO A 1 72 ? -3.542 -4.216 -9.881 1.00 87.12 72 PRO A C 1
ATOM 511 O O . PRO A 1 72 ? -2.912 -4.101 -10.930 1.00 87.12 72 PRO A O 1
ATOM 514 N N . VAL A 1 73 ? -3.821 -5.412 -9.354 1.00 86.94 73 VAL A N 1
ATOM 515 C CA . VAL A 1 73 ? -3.391 -6.684 -9.952 1.00 86.94 73 VAL A CA 1
ATOM 516 C C . VAL A 1 73 ? -4.129 -6.939 -11.266 1.00 86.94 73 VAL A C 1
ATOM 518 O O . VAL A 1 73 ? -3.510 -7.350 -12.244 1.00 86.94 73 VAL A O 1
ATOM 521 N N . VAL A 1 74 ? -5.432 -6.652 -11.320 1.00 88.19 74 VAL A N 1
ATOM 522 C CA . VAL A 1 74 ? -6.222 -6.758 -12.556 1.00 88.19 74 VAL A CA 1
ATOM 523 C C . VAL A 1 74 ? -5.689 -5.799 -13.621 1.00 88.19 74 VAL A C 1
ATOM 525 O O . VAL A 1 74 ? -5.502 -6.214 -14.763 1.00 88.19 74 VAL A O 1
ATOM 528 N N . LEU A 1 75 ? -5.374 -4.554 -13.246 1.00 87.69 75 LEU A N 1
ATOM 529 C CA . LEU A 1 75 ? -4.762 -3.578 -14.151 1.00 87.69 75 LEU A CA 1
ATOM 530 C C . LEU A 1 75 ? -3.407 -4.065 -14.687 1.00 87.69 75 LEU A C 1
ATOM 532 O O . LEU A 1 75 ? -3.157 -3.984 -15.888 1.00 87.69 75 LEU A O 1
ATOM 536 N N . LEU A 1 76 ? -2.556 -4.615 -13.815 1.00 87.94 76 LEU A N 1
ATOM 537 C CA . LEU A 1 76 ? -1.264 -5.182 -14.206 1.00 87.94 76 LEU A CA 1
ATOM 538 C C . LEU A 1 76 ? -1.430 -6.321 -15.215 1.00 87.94 76 LEU A C 1
ATOM 540 O O . LEU A 1 76 ? -0.740 -6.339 -16.230 1.00 87.94 76 LEU A O 1
ATOM 544 N N . VAL A 1 77 ? -2.351 -7.255 -14.958 1.00 88.19 77 VAL A N 1
ATOM 545 C CA . VAL A 1 77 ? -2.613 -8.398 -15.848 1.00 88.19 77 VAL A CA 1
ATOM 546 C C . VAL A 1 77 ? -3.182 -7.936 -17.190 1.00 88.19 77 VAL A C 1
ATOM 548 O O . VAL A 1 77 ? -2.765 -8.447 -18.227 1.00 88.19 77 VAL A O 1
ATOM 551 N N . ALA A 1 78 ? -4.083 -6.952 -17.187 1.00 89.31 78 ALA A N 1
ATOM 552 C CA . ALA A 1 78 ? -4.692 -6.414 -18.402 1.00 89.31 78 ALA A CA 1
ATOM 553 C C . ALA A 1 78 ? -3.669 -5.765 -19.349 1.00 89.31 78 ALA A C 1
ATOM 555 O O . ALA A 1 78 ? -3.826 -5.843 -20.565 1.00 89.31 78 ALA A O 1
ATOM 556 N N . LEU A 1 79 ? -2.605 -5.158 -18.809 1.00 89.19 79 LEU A N 1
ATOM 557 C CA . LEU A 1 79 ? -1.535 -4.556 -19.612 1.00 89.19 79 LEU A CA 1
ATOM 558 C C . LEU A 1 79 ? -0.544 -5.568 -20.206 1.00 89.19 79 LEU A C 1
ATOM 560 O O . LEU A 1 79 ? 0.325 -5.162 -20.977 1.00 89.19 79 LEU A O 1
ATOM 564 N N . ASP A 1 80 ? -0.678 -6.852 -19.866 1.00 89.12 80 ASP A N 1
ATOM 565 C CA . ASP A 1 80 ? 0.253 -7.927 -20.205 1.00 89.12 80 ASP A CA 1
ATOM 566 C C . ASP A 1 80 ? 1.716 -7.571 -19.852 1.00 89.12 80 ASP A C 1
ATOM 568 O O . ASP A 1 80 ? 2.488 -7.084 -20.693 1.00 89.12 80 ASP A O 1
ATOM 572 N N . PRO A 1 81 ? 2.156 -7.854 -18.610 1.00 86.88 81 PRO A N 1
ATOM 573 C CA . PRO A 1 81 ? 3.491 -7.484 -18.149 1.00 86.88 81 PRO A CA 1
ATOM 574 C C . PRO A 1 81 ? 4.605 -8.188 -18.936 1.00 86.88 81 PRO A C 1
ATOM 576 O O . PRO A 1 81 ? 5.747 -7.741 -18.887 1.00 86.88 81 PRO A O 1
ATOM 579 N N . ARG A 1 82 ? 4.296 -9.253 -19.694 1.00 89.56 82 ARG A N 1
ATOM 580 C CA . ARG A 1 82 ? 5.278 -9.940 -20.546 1.00 89.56 82 ARG A CA 1
ATOM 581 C C . ARG A 1 82 ? 5.624 -9.128 -21.786 1.00 89.56 82 ARG A C 1
ATOM 583 O O . ARG A 1 82 ? 6.756 -9.185 -22.249 1.00 89.56 82 ARG A O 1
ATOM 590 N N . ARG A 1 83 ? 4.657 -8.381 -22.326 1.00 89.88 83 ARG A N 1
ATOM 591 C CA . ARG A 1 83 ? 4.854 -7.540 -23.515 1.00 89.88 83 ARG A CA 1
ATOM 592 C C . ARG A 1 83 ? 5.270 -6.120 -23.154 1.00 89.88 83 ARG A C 1
ATOM 59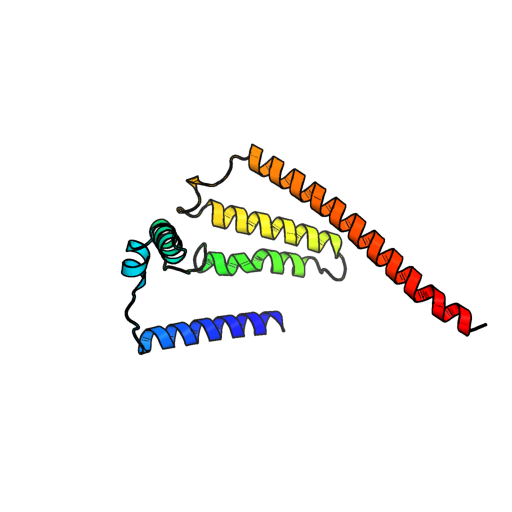4 O O . ARG A 1 83 ? 5.984 -5.488 -23.926 1.00 89.88 83 ARG A O 1
ATOM 601 N N . ARG A 1 84 ? 4.798 -5.594 -22.018 1.00 90.75 84 ARG A N 1
ATOM 602 C CA . ARG A 1 84 ? 4.998 -4.190 -21.614 1.00 90.75 84 ARG A CA 1
ATOM 603 C C . ARG A 1 84 ? 5.363 -4.061 -20.127 1.00 90.75 84 ARG A C 1
ATOM 605 O O . ARG A 1 84 ? 4.606 -3.456 -19.366 1.00 90.75 84 ARG A O 1
ATOM 612 N N . PRO A 1 85 ? 6.527 -4.578 -19.693 1.00 87.44 85 PRO A N 1
ATOM 613 C CA . PRO A 1 85 ? 6.867 -4.692 -18.271 1.00 87.44 85 PRO A CA 1
ATOM 614 C C . PRO A 1 85 ? 6.920 -3.340 -17.547 1.00 87.44 85 PRO A C 1
ATOM 616 O O . PRO A 1 85 ? 6.391 -3.206 -16.444 1.00 87.44 85 PRO A O 1
ATOM 619 N N . VAL A 1 86 ? 7.496 -2.312 -18.179 1.00 88.38 86 VAL A N 1
ATOM 620 C CA . VAL A 1 86 ? 7.624 -0.974 -17.576 1.00 88.38 86 VAL A CA 1
ATOM 621 C C . VAL A 1 86 ? 6.254 -0.320 -17.386 1.00 88.38 86 VAL A C 1
ATOM 623 O O . VAL A 1 86 ? 5.913 0.091 -16.280 1.00 88.38 86 VAL A O 1
ATOM 626 N N . ALA A 1 87 ? 5.435 -0.274 -18.441 1.00 87.69 87 ALA A N 1
ATOM 627 C CA . ALA A 1 87 ? 4.105 0.329 -18.373 1.00 87.69 87 ALA A CA 1
ATOM 628 C C . ALA A 1 87 ? 3.191 -0.413 -17.384 1.00 87.69 87 ALA A C 1
ATOM 630 O O . ALA A 1 87 ? 2.512 0.228 -16.585 1.00 87.69 87 ALA A O 1
ATOM 631 N N . ALA A 1 88 ? 3.220 -1.752 -17.383 1.00 89.31 88 ALA A N 1
ATOM 632 C CA . ALA A 1 88 ? 2.453 -2.565 -16.440 1.00 89.31 88 ALA A CA 1
ATOM 633 C C . ALA A 1 88 ? 2.850 -2.287 -14.980 1.00 89.31 88 ALA A C 1
ATOM 635 O O . ALA A 1 88 ? 1.982 -2.177 -14.115 1.00 89.31 88 ALA A O 1
ATOM 636 N N . THR A 1 89 ? 4.146 -2.105 -14.713 1.00 88.44 89 THR A N 1
ATOM 637 C CA . THR A 1 89 ? 4.660 -1.785 -13.372 1.00 88.44 89 THR A CA 1
ATOM 638 C C . THR A 1 89 ? 4.226 -0.393 -12.916 1.00 88.44 89 THR A C 1
ATOM 640 O O . THR A 1 89 ? 3.776 -0.231 -11.783 1.00 88.44 89 THR A O 1
ATOM 643 N N . LEU A 1 90 ? 4.304 0.608 -13.800 1.00 89.94 90 LEU A N 1
ATOM 644 C CA . LEU A 1 90 ? 3.853 1.969 -13.496 1.00 89.94 90 LEU A CA 1
ATOM 645 C C . LEU A 1 90 ? 2.353 2.011 -13.200 1.00 89.94 90 LEU A C 1
ATOM 647 O O . LEU A 1 90 ? 1.942 2.583 -12.193 1.00 89.94 90 LEU A O 1
ATOM 651 N N . VAL A 1 91 ? 1.537 1.363 -14.035 1.00 92.19 91 VAL A N 1
ATOM 652 C CA . VAL A 1 91 ? 0.086 1.292 -13.823 1.00 92.19 91 VAL A CA 1
ATOM 653 C C . VAL A 1 91 ? -0.246 0.574 -12.519 1.00 92.19 91 VAL A C 1
ATOM 655 O O . VAL A 1 91 ? -1.105 1.041 -11.773 1.00 92.19 91 VAL A O 1
ATOM 658 N N . TYR A 1 92 ? 0.451 -0.518 -12.206 1.00 90.25 92 TYR A N 1
ATOM 659 C CA . TYR A 1 92 ? 0.288 -1.210 -10.932 1.00 90.25 92 TYR A CA 1
ATOM 660 C C . TYR A 1 92 ? 0.607 -0.304 -9.742 1.00 90.25 92 TYR A C 1
ATOM 662 O O . TYR A 1 92 ? -0.206 -0.199 -8.828 1.00 90.25 92 TYR A O 1
ATOM 670 N N . ALA A 1 93 ? 1.758 0.374 -9.759 1.00 88.88 93 ALA A N 1
ATOM 671 C CA . ALA A 1 93 ? 2.188 1.239 -8.665 1.00 88.88 93 ALA A CA 1
ATOM 672 C C . ALA A 1 93 ? 1.217 2.412 -8.447 1.00 88.88 93 ALA A C 1
ATOM 674 O O . ALA A 1 93 ? 0.785 2.657 -7.320 1.00 88.88 93 ALA A O 1
ATOM 675 N N . VAL A 1 94 ? 0.818 3.092 -9.529 1.00 90.75 94 VAL A N 1
ATOM 676 C CA . VAL A 1 94 ? -0.147 4.202 -9.478 1.00 90.75 94 VAL A CA 1
ATOM 677 C C . VAL A 1 94 ? -1.517 3.711 -9.019 1.00 90.75 94 VAL A C 1
ATOM 679 O O . VAL A 1 94 ? -2.127 4.322 -8.143 1.00 90.75 94 VAL A O 1
ATOM 682 N N . GLY A 1 95 ? -1.992 2.589 -9.564 1.00 90.56 95 GLY A N 1
ATOM 683 C CA . GLY A 1 95 ? -3.268 1.989 -9.186 1.00 90.56 95 GLY A CA 1
ATOM 684 C C . GLY A 1 95 ? -3.295 1.579 -7.716 1.00 90.56 95 GLY A C 1
ATOM 685 O O . GLY A 1 95 ? -4.252 1.891 -7.013 1.00 90.56 95 GLY A O 1
ATOM 686 N N . LEU A 1 96 ? -2.231 0.940 -7.225 1.00 90.06 96 LEU A N 1
ATOM 687 C CA . LEU A 1 96 ? -2.093 0.543 -5.825 1.00 90.06 96 LEU A CA 1
ATOM 688 C C . LEU A 1 96 ? -2.129 1.762 -4.900 1.00 90.06 96 LEU A C 1
ATOM 690 O O . LEU A 1 96 ? -2.908 1.774 -3.947 1.00 90.06 96 LEU A O 1
ATOM 694 N N . PHE A 1 97 ? -1.335 2.791 -5.206 1.00 89.12 97 PHE A N 1
ATOM 695 C CA . PHE A 1 97 ? -1.296 4.024 -4.423 1.00 89.12 97 PHE A CA 1
ATOM 696 C C . PHE A 1 97 ? -2.656 4.729 -4.402 1.00 89.12 97 PHE A C 1
ATOM 698 O O . PHE A 1 97 ? -3.148 5.082 -3.333 1.00 89.12 97 PHE A O 1
ATOM 705 N N . ALA A 1 98 ? -3.297 4.892 -5.562 1.00 89.12 98 ALA A N 1
ATOM 706 C CA . ALA A 1 98 ? -4.585 5.570 -5.664 1.00 89.12 98 ALA A CA 1
ATOM 707 C C . ALA A 1 98 ? -5.694 4.804 -4.929 1.00 89.12 98 ALA A C 1
ATOM 709 O O . ALA A 1 98 ? -6.431 5.393 -4.138 1.00 89.12 98 ALA A O 1
ATOM 710 N N . VAL A 1 99 ? -5.793 3.488 -5.146 1.00 89.75 99 VAL A N 1
ATOM 711 C CA . VAL A 1 99 ? -6.815 2.646 -4.511 1.00 89.75 99 VAL A CA 1
ATOM 712 C C . VAL A 1 99 ? -6.664 2.676 -2.994 1.00 89.75 99 VAL A C 1
ATOM 714 O O . VAL A 1 99 ? -7.638 2.959 -2.296 1.00 89.75 99 VAL A O 1
ATOM 717 N N . TRP A 1 100 ? -5.463 2.437 -2.465 1.00 86.81 100 TRP A N 1
ATOM 718 C CA . TRP A 1 100 ? -5.260 2.401 -1.016 1.00 86.81 100 TRP A CA 1
ATOM 719 C C . TRP A 1 100 ? -5.290 3.782 -0.374 1.00 86.81 100 TRP A C 1
ATOM 721 O O . TRP A 1 100 ? -5.908 3.931 0.677 1.00 86.81 100 TRP A O 1
ATOM 731 N N . GLY A 1 101 ? -4.711 4.798 -1.015 1.00 86.62 101 GLY A N 1
ATOM 732 C CA . GLY A 1 101 ? -4.753 6.176 -0.530 1.00 86.62 101 GLY A CA 1
ATOM 733 C C . GLY A 1 101 ? -6.186 6.687 -0.385 1.00 86.62 101 GLY A C 1
ATOM 734 O O . GLY A 1 101 ? -6.553 7.213 0.664 1.00 86.62 101 GLY A O 1
ATOM 735 N N . VAL A 1 102 ? -7.036 6.449 -1.391 1.00 85.81 102 VAL A N 1
ATOM 736 C CA . VAL A 1 102 ? -8.459 6.819 -1.331 1.00 85.81 102 VAL A CA 1
ATOM 737 C C . VAL A 1 102 ? -9.216 5.972 -0.311 1.00 85.81 102 VAL A C 1
ATOM 739 O O . VAL A 1 102 ? -10.025 6.511 0.444 1.00 85.81 102 VAL A O 1
ATOM 742 N N . THR A 1 103 ? -8.971 4.659 -0.270 1.00 85.75 103 THR A N 1
ATOM 743 C CA . THR A 1 103 ? -9.693 3.750 0.635 1.00 85.75 103 THR A CA 1
ATOM 744 C C . THR A 1 103 ? -9.394 4.076 2.095 1.00 85.75 103 THR A C 1
ATOM 746 O O . THR A 1 103 ? -10.323 4.243 2.877 1.00 85.75 103 THR A O 1
ATOM 749 N N . ILE A 1 104 ? -8.118 4.231 2.459 1.00 85.38 104 ILE A N 1
ATOM 750 C CA . ILE A 1 104 ? -7.700 4.568 3.826 1.00 85.38 104 ILE A CA 1
ATOM 751 C C . ILE A 1 104 ? -8.117 6.002 4.162 1.00 85.38 104 ILE A C 1
ATOM 753 O O . ILE A 1 104 ? -8.743 6.222 5.196 1.00 85.38 104 ILE A O 1
ATOM 757 N N . GLY A 1 105 ? -7.858 6.968 3.275 1.00 85.19 105 GLY A N 1
ATOM 758 C CA . GLY A 1 105 ? -8.155 8.381 3.526 1.00 85.19 105 GLY A CA 1
ATOM 759 C C . GLY A 1 105 ? -9.644 8.709 3.671 1.00 8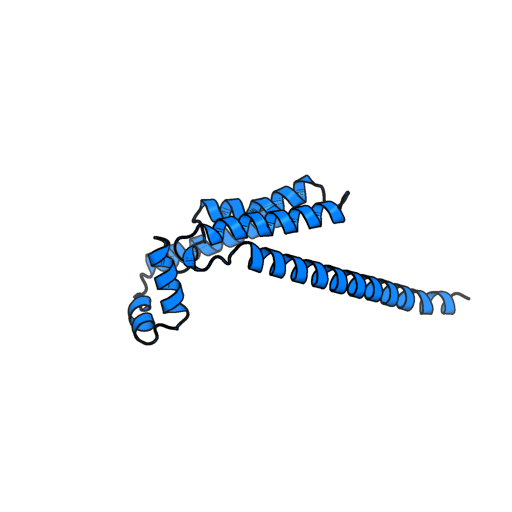5.19 105 GLY A C 1
ATOM 760 O O . GLY A 1 105 ? -9.994 9.754 4.215 1.00 85.19 105 GLY A O 1
ATOM 761 N N . ARG A 1 106 ? -10.538 7.820 3.219 1.00 84.69 106 ARG A N 1
ATOM 762 C CA . ARG A 1 106 ? -11.992 7.943 3.415 1.00 84.69 106 ARG A CA 1
ATOM 763 C C . ARG A 1 106 ? -12.527 7.204 4.635 1.00 84.69 106 ARG A C 1
ATOM 765 O O . ARG A 1 106 ? -13.715 7.316 4.927 1.00 84.69 106 ARG A O 1
ATOM 772 N N . THR A 1 107 ? -11.695 6.454 5.350 1.00 86.06 107 THR A N 1
ATOM 773 C CA . THR A 1 107 ? -12.149 5.815 6.589 1.00 86.06 107 THR A CA 1
ATOM 774 C C . THR A 1 107 ? -12.229 6.845 7.719 1.00 86.06 107 THR A C 1
ATOM 776 O O . THR A 1 107 ? -11.314 7.662 7.861 1.00 86.06 107 THR A O 1
ATOM 779 N N . PRO A 1 108 ? -13.288 6.820 8.548 1.00 84.38 108 PRO A N 1
ATOM 780 C CA . PRO A 1 108 ? -13.462 7.785 9.634 1.00 84.38 108 PRO A CA 1
ATOM 781 C C . PRO A 1 108 ? -12.279 7.857 10.607 1.00 84.38 108 PRO A C 1
ATOM 783 O O . PRO A 1 108 ? -11.966 8.933 11.109 1.00 84.38 108 PRO A O 1
ATOM 786 N N . ALA A 1 109 ? -11.602 6.732 10.859 1.00 86.25 109 ALA A N 1
ATOM 787 C CA . ALA A 1 109 ? -10.456 6.683 11.764 1.00 86.25 109 ALA A CA 1
ATOM 788 C C . ALA A 1 109 ? -9.245 7.490 11.264 1.00 86.25 109 ALA A C 1
ATOM 790 O O . ALA A 1 109 ? -8.537 8.077 12.081 1.00 86.25 109 ALA A O 1
ATOM 791 N N . PHE A 1 110 ? -9.019 7.531 9.947 1.00 85.56 110 PHE A N 1
ATOM 792 C CA . PHE A 1 110 ? -7.827 8.137 9.343 1.00 85.56 110 PHE A CA 1
ATOM 793 C C . PHE A 1 110 ? -8.104 9.466 8.639 1.00 85.56 110 PHE A C 1
ATOM 795 O O . PHE A 1 110 ? -7.162 10.206 8.382 1.00 85.56 110 PHE A O 1
ATOM 802 N N . GLN A 1 111 ? -9.371 9.807 8.385 1.00 86.12 111 GLN A N 1
ATOM 803 C CA . GLN A 1 111 ? -9.806 11.076 7.788 1.00 86.12 111 GLN A CA 1
ATOM 804 C C . GLN A 1 111 ? -9.112 12.324 8.379 1.00 86.12 111 GLN A C 1
ATOM 806 O O . GLN A 1 111 ? -8.551 13.094 7.601 1.00 86.12 111 GLN A O 1
ATOM 811 N N . PRO A 1 112 ? -9.050 12.513 9.717 1.00 86.62 112 PRO A N 1
ATOM 812 C CA . PRO A 1 112 ? -8.393 13.687 10.301 1.00 86.62 112 PRO A CA 1
ATOM 813 C C . PRO A 1 112 ? -6.856 13.627 10.252 1.00 86.62 112 PRO A C 1
ATOM 815 O O . PRO A 1 112 ? -6.199 14.621 10.537 1.00 86.62 112 PRO A O 1
ATOM 818 N N . MET A 1 113 ? -6.279 12.470 9.916 1.00 87.94 113 MET A N 1
ATOM 819 C CA . MET A 1 113 ? -4.832 12.248 9.815 1.00 87.94 113 MET A CA 1
ATOM 820 C C . MET A 1 113 ? -4.329 12.325 8.370 1.00 87.94 113 MET A C 1
ATOM 822 O O . MET A 1 113 ? -3.125 12.215 8.141 1.00 87.94 113 MET A O 1
ATOM 826 N N . VAL A 1 114 ? -5.227 12.476 7.387 1.00 86.50 114 VAL A N 1
ATOM 827 C CA . VAL A 1 114 ? -4.838 12.592 5.980 1.00 86.50 114 VAL A CA 1
ATOM 828 C C . VAL A 1 114 ? -4.014 13.872 5.814 1.00 86.50 114 VAL A C 1
ATOM 830 O O . VAL A 1 114 ? -4.521 14.958 6.104 1.00 86.50 114 VAL A O 1
ATOM 833 N N . PRO A 1 115 ? -2.753 13.778 5.353 1.00 86.56 115 PRO A N 1
ATOM 834 C CA . PRO A 1 115 ? -1.934 14.959 5.142 1.00 86.56 115 PRO A CA 1
ATOM 835 C C . PRO A 1 115 ? -2.561 15.885 4.097 1.00 86.56 115 PRO A C 1
ATOM 837 O O . PRO A 1 115 ? -3.250 15.439 3.177 1.00 86.56 115 PRO A O 1
ATOM 840 N N . ALA A 1 116 ? -2.274 17.182 4.203 1.00 88.06 116 ALA A N 1
ATOM 841 C CA . ALA A 1 116 ? -2.625 18.122 3.147 1.00 88.06 116 ALA A CA 1
ATOM 842 C C . ALA A 1 116 ? -1.942 17.735 1.819 1.00 88.06 116 ALA A C 1
ATOM 844 O O . ALA A 1 116 ? -0.880 17.105 1.796 1.00 88.06 116 ALA A O 1
ATOM 845 N N . SER A 1 117 ? -2.528 18.170 0.701 1.00 86.75 117 SER A N 1
ATOM 846 C CA . SER A 1 117 ? -2.051 17.839 -0.649 1.00 86.75 117 SER A CA 1
ATOM 847 C C . SER A 1 117 ? -0.589 18.230 -0.892 1.00 86.75 117 SER A C 1
ATOM 849 O O . SER A 1 117 ? 0.128 17.490 -1.562 1.00 86.75 117 SER A O 1
ATOM 851 N N . GLY A 1 118 ? -0.126 19.345 -0.316 1.00 89.62 118 GLY A N 1
ATOM 852 C CA . GLY A 1 118 ? 1.266 19.804 -0.401 1.00 89.62 118 GLY A CA 1
ATOM 853 C C . GLY A 1 118 ? 2.269 18.800 0.188 1.00 89.62 118 GLY A C 1
ATOM 854 O O . GLY A 1 118 ? 3.103 18.284 -0.558 1.00 89.62 118 GLY A O 1
ATOM 855 N N . PRO A 1 119 ? 2.183 18.467 1.491 1.00 90.75 119 PRO A N 1
ATOM 856 C CA . PRO A 1 119 ? 2.990 17.413 2.107 1.00 90.75 119 PRO A CA 1
ATOM 857 C C . PRO A 1 119 ? 2.922 16.068 1.373 1.00 90.75 119 PRO A C 1
ATOM 859 O O . PRO A 1 119 ? 3.954 15.427 1.179 1.00 90.75 119 PRO A O 1
ATOM 862 N N . THR A 1 120 ? 1.738 15.652 0.907 1.00 88.75 120 THR A N 1
ATOM 863 C CA . THR A 1 120 ? 1.594 14.420 0.114 1.00 88.75 120 THR A CA 1
ATOM 864 C C . THR A 1 120 ? 2.357 14.498 -1.209 1.00 88.75 120 THR A C 1
ATOM 866 O O . THR A 1 120 ? 3.048 13.547 -1.570 1.00 88.75 120 THR A O 1
ATOM 869 N N . ALA A 1 121 ? 2.277 15.623 -1.924 1.00 89.50 121 ALA A N 1
ATOM 870 C CA . ALA A 1 121 ? 3.006 15.829 -3.173 1.00 89.50 121 ALA A CA 1
ATOM 871 C C . ALA A 1 121 ? 4.525 15.832 -2.949 1.00 89.50 121 ALA A C 1
ATOM 873 O O . ALA A 1 121 ? 5.253 15.177 -3.692 1.00 89.50 121 ALA A O 1
ATOM 874 N N . ALA A 1 122 ? 5.005 16.495 -1.895 1.00 92.44 122 ALA A N 1
ATOM 875 C CA . ALA A 1 122 ? 6.420 16.485 -1.531 1.00 92.44 122 ALA A CA 1
ATOM 876 C C . ALA A 1 122 ? 6.915 15.061 -1.211 1.00 92.44 122 ALA A C 1
ATOM 878 O O . ALA A 1 122 ? 7.939 14.629 -1.739 1.00 92.44 122 ALA A O 1
ATOM 879 N N . ALA A 1 123 ? 6.156 14.297 -0.418 1.00 90.75 123 ALA A N 1
ATOM 880 C CA . ALA A 1 123 ? 6.479 12.906 -0.101 1.00 90.75 123 ALA A CA 1
ATOM 881 C C . ALA A 1 123 ? 6.506 12.009 -1.352 1.00 90.75 123 ALA A C 1
ATOM 883 O O . ALA A 1 123 ? 7.393 11.162 -1.494 1.00 90.75 123 ALA A O 1
ATOM 884 N N . LEU A 1 124 ? 5.571 12.214 -2.285 1.00 89.19 124 LEU A N 1
ATOM 885 C CA . LEU A 1 124 ? 5.549 11.514 -3.571 1.00 89.19 124 LEU A CA 1
ATOM 886 C C . LEU A 1 124 ? 6.775 11.848 -4.424 1.00 89.19 124 LEU A C 1
ATOM 888 O O . LEU A 1 124 ? 7.396 10.935 -4.961 1.00 89.19 124 LEU A O 1
ATOM 892 N N . LEU A 1 125 ? 7.162 13.122 -4.515 1.00 93.50 125 LEU A N 1
ATOM 893 C CA . LEU A 1 125 ? 8.353 13.540 -5.258 1.00 93.50 125 LEU A CA 1
ATOM 894 C C . LEU A 1 125 ? 9.628 12.912 -4.689 1.00 93.50 125 LEU A C 1
ATOM 896 O O . LEU A 1 125 ? 10.448 12.397 -5.447 1.00 93.50 125 LEU A O 1
ATOM 900 N N . ILE A 1 126 ? 9.770 12.888 -3.361 1.00 93.94 126 ILE A N 1
ATOM 901 C CA . ILE A 1 126 ? 10.912 12.247 -2.696 1.00 93.94 126 ILE A CA 1
ATOM 902 C C . ILE A 1 126 ? 10.915 10.740 -2.973 1.00 93.94 126 ILE A C 1
ATOM 904 O O . ILE A 1 126 ? 11.953 10.173 -3.307 1.00 93.94 126 ILE A O 1
ATOM 908 N N . THR A 1 127 ? 9.751 10.093 -2.899 1.00 91.38 127 THR A N 1
ATOM 909 C CA . THR A 1 127 ? 9.613 8.656 -3.175 1.00 91.38 127 THR A CA 1
ATOM 910 C C . THR A 1 127 ? 9.988 8.330 -4.619 1.00 91.38 127 THR A C 1
ATOM 912 O O . THR A 1 127 ? 10.715 7.369 -4.861 1.00 91.38 127 THR A O 1
ATOM 915 N N . LEU A 1 128 ? 9.552 9.148 -5.581 1.00 90.25 128 LEU A N 1
ATOM 916 C CA . LEU A 1 128 ? 9.923 9.010 -6.989 1.00 90.25 128 LEU A CA 1
ATOM 917 C C . LEU A 1 128 ? 11.429 9.192 -7.192 1.00 90.25 128 LEU A C 1
ATOM 919 O O . LEU A 1 128 ? 12.050 8.377 -7.871 1.00 90.25 128 LEU A O 1
ATOM 923 N N . ALA A 1 129 ? 12.034 10.204 -6.566 1.00 92.88 129 ALA A N 1
ATOM 924 C CA . ALA A 1 129 ? 13.477 10.419 -6.632 1.00 92.88 129 ALA A CA 1
ATOM 925 C C . ALA A 1 129 ? 14.254 9.210 -6.083 1.00 92.88 129 ALA A C 1
ATOM 927 O O . ALA A 1 129 ? 15.172 8.715 -6.736 1.00 92.88 129 ALA A O 1
ATOM 928 N N . MET A 1 130 ? 13.854 8.680 -4.924 1.00 93.81 130 MET A N 1
ATOM 929 C CA . MET A 1 130 ? 14.492 7.504 -4.323 1.00 93.81 130 MET A CA 1
ATOM 930 C C . MET A 1 130 ? 14.286 6.237 -5.153 1.00 93.81 130 MET A C 1
ATOM 932 O O . MET A 1 130 ? 15.221 5.453 -5.314 1.00 93.81 130 MET A O 1
ATOM 936 N N . ALA A 1 131 ? 13.101 6.049 -5.736 1.00 88.88 131 ALA A N 1
ATOM 937 C CA . ALA A 1 131 ? 12.828 4.928 -6.626 1.00 88.88 131 ALA A CA 1
ATOM 938 C C . ALA A 1 131 ? 13.710 4.968 -7.884 1.00 88.88 131 ALA A C 1
ATOM 940 O O . ALA A 1 131 ? 14.224 3.931 -8.302 1.00 88.88 131 ALA A O 1
ATOM 941 N N . LEU A 1 132 ? 13.935 6.155 -8.461 1.00 91.62 132 LEU A N 1
ATOM 942 C CA . LEU A 1 132 ? 14.837 6.332 -9.601 1.00 91.62 132 LEU A CA 1
ATOM 943 C C . LEU A 1 132 ? 16.282 5.993 -9.231 1.00 91.62 132 LEU A C 1
ATOM 945 O O . LEU A 1 132 ? 16.923 5.221 -9.941 1.00 91.62 132 LEU A O 1
ATOM 949 N N . VAL A 1 133 ? 16.776 6.513 -8.104 1.00 94.12 133 VAL A N 1
ATOM 950 C CA . VAL A 1 133 ? 18.128 6.202 -7.610 1.00 94.12 133 VAL A CA 1
ATOM 951 C C . VAL A 1 133 ? 18.284 4.697 -7.386 1.00 94.12 133 VAL A C 1
ATOM 953 O O . VAL A 1 133 ? 19.216 4.092 -7.914 1.00 94.12 133 VAL A O 1
ATOM 956 N N . GLY A 1 134 ? 17.344 4.072 -6.672 1.00 91.19 134 GLY A N 1
ATOM 957 C CA . GLY A 1 134 ? 17.353 2.630 -6.426 1.00 91.19 134 GLY A CA 1
ATOM 958 C C . GLY A 1 134 ? 17.314 1.810 -7.718 1.00 91.19 134 GLY A C 1
ATOM 959 O O . GLY A 1 134 ? 18.072 0.853 -7.859 1.00 91.19 134 GLY A O 1
ATOM 960 N N . GLY A 1 135 ? 16.494 2.215 -8.692 1.00 88.44 135 GLY A N 1
ATOM 961 C CA . GLY A 1 135 ? 16.404 1.567 -10.000 1.00 88.44 135 GLY A CA 1
ATOM 962 C C . GLY A 1 135 ? 17.703 1.651 -10.805 1.00 88.44 135 GLY A C 1
ATOM 963 O O . GLY A 1 135 ? 18.143 0.645 -11.362 1.00 88.44 135 GLY A O 1
ATOM 964 N N . VAL A 1 136 ? 18.354 2.818 -10.825 1.00 93.00 136 VAL A N 1
ATOM 965 C CA . VAL A 1 136 ? 19.646 3.014 -11.505 1.00 93.00 136 VAL A CA 1
ATOM 966 C C . VAL A 1 136 ? 20.737 2.162 -10.859 1.00 93.00 136 VAL A C 1
ATOM 968 O O . VAL A 1 136 ? 21.466 1.464 -11.567 1.00 93.00 136 VAL A O 1
ATOM 971 N N . VAL A 1 137 ? 20.828 2.167 -9.527 1.00 94.50 137 VAL A N 1
ATOM 972 C CA . VAL A 1 137 ? 21.821 1.373 -8.787 1.00 94.50 137 VAL A CA 1
ATOM 973 C C . VAL A 1 137 ? 21.599 -0.125 -9.002 1.00 94.50 137 VAL A C 1
ATOM 975 O O . VAL A 1 137 ? 22.551 -0.849 -9.291 1.00 94.50 137 VAL A O 1
ATOM 978 N N . ALA A 1 138 ? 20.349 -0.593 -8.937 1.00 90.56 138 ALA A N 1
ATOM 979 C CA . ALA A 1 138 ? 20.011 -1.991 -9.190 1.00 90.56 138 ALA A CA 1
ATOM 980 C C . ALA A 1 138 ? 20.349 -2.417 -10.628 1.00 90.56 138 ALA A C 1
ATOM 982 O O . ALA A 1 138 ? 20.902 -3.497 -10.835 1.00 90.56 138 ALA A O 1
ATOM 983 N N . HIS A 1 139 ? 20.074 -1.564 -11.621 1.00 90.44 139 HIS A N 1
ATOM 984 C CA . HIS A 1 139 ? 20.417 -1.840 -13.016 1.00 90.44 139 HIS A CA 1
ATOM 985 C C . HIS A 1 139 ? 21.935 -1.900 -13.234 1.00 90.44 139 HIS A C 1
ATOM 987 O O . HIS A 1 139 ? 22.438 -2.812 -13.892 1.00 90.44 139 HIS A O 1
ATOM 993 N N . TRP A 1 140 ? 22.681 -0.964 -12.642 1.00 94.38 140 TRP A N 1
ATOM 994 C CA . TRP A 1 140 ? 24.141 -0.970 -12.692 1.00 94.38 140 TRP A CA 1
ATOM 995 C C . TRP A 1 140 ? 24.727 -2.245 -12.071 1.00 94.38 140 TRP A C 1
ATOM 997 O O . TRP A 1 140 ? 25.590 -2.879 -12.684 1.00 94.38 140 TRP A O 1
ATOM 1007 N N . LEU A 1 141 ? 24.216 -2.657 -10.905 1.00 92.88 141 LEU A N 1
ATOM 1008 C CA . LEU A 1 141 ? 24.637 -3.876 -10.214 1.00 92.88 141 LEU A CA 1
ATOM 1009 C C . LEU A 1 141 ? 24.308 -5.140 -11.024 1.00 92.88 141 LEU A C 1
ATOM 1011 O O . LEU A 1 141 ? 25.145 -6.026 -11.164 1.00 92.88 141 LEU A O 1
ATOM 1015 N N . ALA A 1 142 ? 23.118 -5.221 -11.617 1.00 92.06 142 ALA A N 1
ATOM 1016 C CA . ALA A 1 142 ? 22.758 -6.342 -12.485 1.00 92.06 142 ALA A CA 1
ATOM 1017 C C . ALA A 1 142 ? 23.708 -6.451 -13.696 1.00 92.06 142 ALA A C 1
ATOM 1019 O O . ALA A 1 142 ? 24.178 -7.542 -14.038 1.00 92.06 142 ALA A O 1
ATOM 1020 N N . ASN A 1 143 ? 24.059 -5.315 -14.308 1.00 93.69 143 ASN A N 1
ATOM 1021 C CA . ASN A 1 143 ? 24.981 -5.267 -15.444 1.00 93.69 143 ASN A CA 1
ATOM 1022 C C . ASN A 1 143 ? 26.431 -5.596 -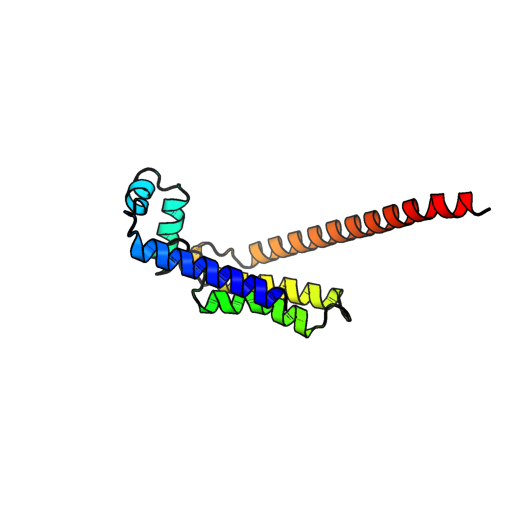15.054 1.00 93.69 143 ASN A C 1
ATOM 1024 O O . ASN A 1 143 ? 27.184 -6.113 -15.882 1.00 93.69 143 ASN A O 1
ATOM 1028 N N . SER A 1 144 ? 26.873 -5.270 -13.836 1.00 90.56 144 SER A N 1
ATOM 1029 C CA . SER A 1 144 ? 28.217 -5.633 -13.369 1.00 90.56 144 SER A CA 1
ATOM 1030 C C . SER A 1 144 ? 28.321 -7.130 -13.068 1.00 90.56 144 SER A C 1
ATOM 1032 O O . SER A 1 144 ? 29.272 -7.763 -13.524 1.00 90.56 144 SER A O 1
ATOM 1034 N N . LEU A 1 145 ? 27.310 -7.720 -12.422 1.00 91.38 145 LEU A N 1
ATOM 1035 C CA . LEU A 1 145 ? 27.249 -9.162 -12.148 1.00 91.38 145 LEU A CA 1
ATOM 1036 C C . LEU A 1 145 ? 27.203 -9.998 -13.433 1.00 91.38 145 LEU A C 1
ATOM 1038 O O . LEU A 1 145 ? 27.921 -10.988 -13.552 1.00 91.38 145 LEU A O 1
ATOM 1042 N N . THR A 1 146 ? 26.417 -9.573 -14.425 1.00 90.69 146 THR A N 1
ATOM 1043 C CA . THR A 1 146 ? 26.326 -10.274 -15.718 1.00 90.69 146 THR A CA 1
ATOM 1044 C C . THR A 1 146 ? 27.662 -10.244 -16.468 1.00 90.69 146 THR A C 1
ATOM 1046 O O . THR A 1 146 ? 28.089 -11.256 -17.021 1.00 90.69 146 THR A O 1
ATOM 1049 N N . ARG A 1 147 ? 28.371 -9.105 -16.441 1.00 82.50 147 ARG A N 1
ATOM 1050 C CA . ARG A 1 147 ? 29.713 -8.980 -17.038 1.00 82.50 147 ARG A CA 1
ATOM 1051 C C . ARG A 1 147 ? 30.756 -9.833 -16.315 1.00 82.50 147 ARG A C 1
ATOM 1053 O O . ARG A 1 147 ? 31.560 -10.485 -16.972 1.00 82.50 147 ARG A O 1
ATOM 1060 N N . ALA A 1 148 ? 30.720 -9.865 -14.983 1.00 79.75 148 ALA A N 1
ATOM 1061 C CA . ALA A 1 148 ? 31.620 -10.693 -14.184 1.00 79.75 148 ALA A CA 1
ATOM 1062 C C . ALA A 1 148 ? 31.402 -12.197 -14.422 1.00 79.75 148 ALA A C 1
ATOM 1064 O O . ALA A 1 148 ? 32.369 -12.950 -14.443 1.00 79.75 148 ALA A O 1
ATOM 1065 N N . ALA A 1 149 ? 30.160 -12.633 -14.656 1.00 75.31 149 ALA A N 1
ATOM 1066 C CA . ALA A 1 149 ? 29.840 -14.029 -14.953 1.00 75.31 149 ALA A CA 1
ATOM 1067 C C . ALA A 1 149 ? 30.280 -14.482 -16.361 1.00 75.31 149 ALA A C 1
ATOM 1069 O O . ALA A 1 149 ? 30.594 -15.655 -16.548 1.00 75.31 149 ALA A O 1
ATOM 1070 N N . GLY A 1 150 ? 30.331 -13.576 -17.346 1.00 67.25 150 GLY A N 1
ATOM 1071 C CA . GLY A 1 150 ? 30.782 -13.891 -18.712 1.00 67.25 150 GLY A CA 1
ATOM 1072 C C . GLY A 1 150 ? 32.305 -13.997 -18.877 1.00 67.25 150 GLY A C 1
ATOM 1073 O O . GLY A 1 150 ? 32.782 -14.687 -19.770 1.00 67.25 150 GLY A O 1
ATOM 1074 N N . SER A 1 151 ? 33.080 -13.359 -17.996 1.00 62.97 151 SER A N 1
ATOM 1075 C CA . SER A 1 151 ? 34.544 -13.254 -18.110 1.00 62.97 151 SER A CA 1
ATOM 1076 C C . SER A 1 151 ? 35.355 -14.553 -17.888 1.00 62.97 151 SER A C 1
ATOM 1078 O O . SER A 1 151 ? 36.392 -14.680 -18.537 1.00 62.97 151 SER A O 1
ATOM 1080 N N . PRO A 1 152 ? 34.972 -15.520 -17.026 1.00 56.41 152 PRO A N 1
ATOM 1081 C CA . PRO A 1 152 ? 35.778 -16.727 -16.788 1.00 56.41 152 PRO A CA 1
ATOM 1082 C C . PRO A 1 152 ? 35.541 -17.858 -17.802 1.00 56.41 152 PRO A C 1
ATOM 1084 O O . PRO A 1 152 ? 36.402 -18.718 -17.971 1.00 56.41 152 PRO A O 1
ATOM 1087 N N . ALA A 1 153 ? 34.380 -17.888 -18.465 1.00 56.97 153 ALA A N 1
ATOM 1088 C CA . ALA A 1 153 ? 33.999 -18.988 -19.357 1.00 56.97 153 ALA A CA 1
ATOM 1089 C C . ALA A 1 153 ? 34.670 -18.904 -20.741 1.00 56.97 153 ALA A C 1
ATOM 1091 O O . ALA A 1 153 ? 34.977 -19.934 -21.333 1.00 56.97 153 ALA A O 1
ATOM 1092 N N . GLU A 1 154 ? 34.953 -17.695 -21.237 1.00 55.38 154 GLU A N 1
ATOM 1093 C CA . GLU A 1 154 ? 35.636 -17.494 -22.525 1.00 55.38 154 GLU A CA 1
ATOM 1094 C C . GLU A 1 154 ? 37.155 -17.735 -22.459 1.00 55.38 154 GLU A C 1
ATOM 1096 O O . GLU A 1 154 ? 37.773 -17.999 -23.489 1.00 55.38 154 GLU A O 1
ATOM 1101 N N . TRP A 1 155 ? 37.761 -17.687 -21.266 1.00 51.94 155 TRP A N 1
ATOM 1102 C CA . TRP A 1 155 ? 39.203 -17.905 -21.081 1.00 51.94 155 TRP A CA 1
ATOM 1103 C C . TRP A 1 155 ? 39.606 -19.388 -21.129 1.00 51.94 155 TRP A C 1
ATOM 1105 O O . TRP A 1 155 ? 40.689 -19.703 -21.598 1.00 51.94 155 TRP A O 1
ATOM 1115 N N . ASN A 1 156 ? 38.731 -20.307 -20.705 1.00 56.28 156 ASN A N 1
ATOM 1116 C CA . ASN A 1 156 ? 39.009 -21.754 -20.707 1.00 56.28 156 ASN A CA 1
ATOM 1117 C C . ASN A 1 156 ? 38.617 -22.466 -22.020 1.00 56.28 156 ASN A C 1
ATOM 1119 O O . ASN A 1 156 ? 38.737 -23.686 -22.110 1.00 56.28 156 ASN A O 1
ATOM 1123 N N . ALA A 1 157 ? 38.110 -21.729 -23.013 1.00 57.84 157 ALA A N 1
ATOM 1124 C CA . ALA A 1 157 ? 37.705 -22.252 -24.322 1.00 57.84 157 ALA A CA 1
ATOM 1125 C C . ALA A 1 157 ? 38.670 -21.856 -25.463 1.00 57.84 157 ALA A C 1
ATOM 1127 O O . ALA A 1 157 ? 38.362 -22.093 -26.633 1.00 57.84 157 ALA A O 1
ATOM 1128 N N . ARG A 1 158 ? 39.816 -21.247 -25.132 1.00 46.59 158 ARG A N 1
ATOM 1129 C CA . ARG A 1 158 ? 40.941 -20.959 -26.035 1.00 46.59 158 ARG A CA 1
ATOM 1130 C C . ARG A 1 158 ? 42.192 -21.662 -25.532 1.00 46.59 158 ARG A C 1
ATOM 1132 O O . ARG A 1 158 ? 43.030 -21.993 -26.396 1.00 46.59 158 ARG A O 1
#

Sequence (158 aa):
MVLILVIAAGMVGASIARVGFAILQPVSVIQEEAAKDPTSPIAVSDEIARKNRSTPGGPVGGNFGRLLAFAPVVLLVALDPRRRPVAATLVYAVGLFAVWGVTIGRTPAFQPMVPASGPTAAALLITLAMALVGGVVAHWLANSLTRAAGSPAEWNAR

pLDDT: mean 82.76, std 9.21, range [46.59, 94.5]

Secondary structure (DSSP, 8-state):
-HHHHHHHHHHHHHHHHHHHHHHH-----HHHHHHH-TTSHHHHHHHHHHHTTS-TTPPTTHHHHHHHTTHHHHHHHHT-TTT-HHHHHHHHHHHHHHHHHHHHHTSTTTGGGPPPHHHHHHHHHHHHHHHHHHHHHHHHHHHHHHHHHHTTTTTTT-